Protein AF-A0A194R340-F1 (afdb_monomer_lite)

Radius of gyration: 28.01 Å; chains: 1; bounding box: 71×55×54 Å

Organism: Papilio machaon (NCBI:txid76193)

pLDDT: mean 72.02, std 18.19, range [37.66, 90.88]

Structure (mmCIF, N/CA/C/O backbone):
data_AF-A0A194R340-F1
#
_entry.id   AF-A0A194R340-F1
#
loop_
_atom_site.group_PDB
_atom_site.id
_atom_site.type_symbol
_atom_site.label_atom_id
_atom_site.label_alt_id
_atom_site.label_comp_id
_atom_site.label_asym_id
_atom_site.label_entity_id
_atom_site.label_seq_id
_atom_site.pdbx_PDB_ins_code
_atom_site.Cartn_x
_atom_site.Cartn_y
_atom_site.Cartn_z
_atom_site.occupancy
_atom_site.B_iso_or_equiv
_atom_site.auth_seq_id
_atom_site.auth_comp_id
_atom_site.auth_asym_id
_atom_site.auth_atom_id
_atom_site.pdbx_PDB_model_num
ATOM 1 N N . MET A 1 1 ? -4.105 -13.437 -17.386 1.00 52.50 1 MET A N 1
ATOM 2 C CA . MET A 1 1 ? -2.907 -12.724 -16.881 1.00 52.50 1 MET A CA 1
ATOM 3 C C . MET A 1 1 ? -2.030 -13.758 -16.193 1.00 52.50 1 MET A C 1
ATOM 5 O O . MET A 1 1 ? -2.587 -14.538 -15.439 1.00 52.50 1 MET A O 1
ATOM 9 N N . THR A 1 2 ? -0.732 -13.838 -16.492 1.00 60.56 2 THR A N 1
ATOM 10 C CA . THR A 1 2 ? 0.199 -14.753 -15.801 1.00 60.56 2 THR A CA 1
ATOM 11 C C . THR A 1 2 ? 0.761 -14.090 -14.540 1.00 60.56 2 THR A C 1
ATOM 13 O O . THR A 1 2 ? 0.957 -12.874 -14.523 1.00 60.56 2 THR A O 1
ATOM 16 N N . GLU A 1 3 ? 1.022 -14.884 -13.500 1.00 63.16 3 GLU A N 1
ATOM 17 C CA . GLU A 1 3 ? 1.593 -14.457 -12.208 1.00 63.16 3 GLU A CA 1
ATOM 18 C C . GLU A 1 3 ? 2.922 -13.697 -12.364 1.00 63.16 3 GLU A C 1
ATOM 20 O O . GLU A 1 3 ? 3.209 -12.748 -11.641 1.00 63.16 3 GLU A O 1
ATOM 25 N N . GLU A 1 4 ? 3.680 -14.012 -13.415 1.00 72.06 4 GLU A N 1
ATOM 26 C CA . GLU A 1 4 ? 4.936 -13.350 -13.782 1.00 72.06 4 GLU A CA 1
ATOM 27 C C . GLU A 1 4 ? 4.804 -11.838 -14.042 1.00 72.06 4 GLU A C 1
ATOM 29 O O . GLU A 1 4 ? 5.808 -11.126 -14.100 1.00 72.06 4 GLU A O 1
ATOM 34 N N . LYS A 1 5 ? 3.579 -11.323 -14.206 1.00 77.88 5 LYS A N 1
ATOM 35 C CA . LYS A 1 5 ? 3.293 -9.893 -14.384 1.00 77.88 5 LYS A CA 1
ATOM 36 C C . LYS A 1 5 ? 2.929 -9.173 -13.083 1.00 77.88 5 LYS A C 1
ATOM 38 O O . LYS A 1 5 ? 2.637 -7.983 -13.148 1.00 77.88 5 LYS A O 1
ATOM 43 N N . LEU A 1 6 ? 2.941 -9.838 -11.928 1.00 81.88 6 LEU A N 1
ATOM 44 C CA . LEU A 1 6 ? 2.588 -9.252 -10.629 1.00 81.88 6 LEU A CA 1
ATOM 45 C C . LEU A 1 6 ? 3.801 -9.192 -9.684 1.00 81.88 6 LEU A C 1
ATOM 47 O O . LEU A 1 6 ? 4.716 -10.015 -9.748 1.00 81.88 6 LEU A O 1
ATOM 51 N N . LEU A 1 7 ? 3.854 -8.174 -8.826 1.00 83.69 7 LEU A N 1
ATOM 52 C CA . LEU A 1 7 ? 4.807 -8.063 -7.716 1.00 83.69 7 LEU A CA 1
ATOM 53 C C . LEU A 1 7 ? 4.046 -8.156 -6.405 1.00 83.69 7 LEU A C 1
ATOM 55 O O . LEU A 1 7 ? 3.050 -7.454 -6.246 1.00 83.69 7 LEU A O 1
ATOM 59 N N . HIS A 1 8 ? 4.543 -8.985 -5.489 1.00 84.12 8 HIS A N 1
ATOM 60 C CA . HIS A 1 8 ? 4.057 -9.029 -4.118 1.00 84.12 8 HIS A CA 1
ATOM 61 C C . HIS A 1 8 ? 4.625 -7.849 -3.326 1.00 84.12 8 HIS A C 1
ATOM 63 O O . HIS A 1 8 ? 5.800 -7.486 -3.473 1.00 84.12 8 HIS A O 1
ATOM 69 N N . GLU A 1 9 ? 3.770 -7.243 -2.516 1.00 80.62 9 GLU A N 1
ATOM 70 C CA . GLU A 1 9 ? 4.128 -6.204 -1.562 1.00 80.62 9 GLU A CA 1
ATOM 71 C C . GLU A 1 9 ? 3.605 -6.608 -0.192 1.00 80.62 9 GLU A C 1
ATOM 73 O O . GLU A 1 9 ? 2.459 -7.033 -0.055 1.00 80.62 9 GLU A O 1
ATOM 78 N N . GLU A 1 10 ? 4.471 -6.496 0.806 1.00 84.44 10 GLU A N 1
ATOM 79 C CA . GLU A 1 10 ? 4.152 -6.800 2.192 1.00 84.44 10 GLU A CA 1
ATOM 80 C C . GLU A 1 10 ? 3.913 -5.482 2.918 1.00 84.44 10 GLU A C 1
ATOM 82 O O . GLU A 1 10 ? 4.729 -4.561 2.846 1.00 84.44 10 GLU A O 1
ATOM 87 N N . VAL A 1 11 ? 2.765 -5.386 3.580 1.00 82.75 11 VAL A N 1
ATOM 88 C CA . VAL A 1 11 ? 2.401 -4.249 4.419 1.00 82.75 11 VAL A CA 1
ATOM 89 C C . VAL A 1 11 ? 2.203 -4.775 5.827 1.00 82.75 11 VAL A C 1
ATOM 91 O O . VAL A 1 11 ? 1.298 -5.572 6.081 1.00 82.75 11 VAL A O 1
ATOM 94 N N . HIS A 1 12 ? 3.064 -4.334 6.735 1.00 85.75 12 HIS A N 1
ATOM 95 C CA . HIS A 1 12 ? 2.902 -4.558 8.164 1.00 85.75 12 HIS A CA 1
ATOM 96 C C . HIS A 1 12 ? 2.101 -3.396 8.727 1.00 85.75 12 HIS A C 1
ATOM 98 O O . HIS A 1 12 ? 2.437 -2.242 8.467 1.00 85.75 12 HIS A O 1
ATOM 104 N N . THR A 1 13 ? 1.030 -3.696 9.450 1.00 87.06 13 THR A N 1
ATOM 105 C CA . THR A 1 13 ? 0.256 -2.664 10.126 1.00 87.06 13 THR A CA 1
ATOM 106 C C . THR A 1 13 ? -0.397 -3.205 11.387 1.00 87.06 13 THR A C 1
ATOM 108 O O . THR A 1 13 ? -0.656 -4.404 11.506 1.00 87.06 13 THR A O 1
ATOM 111 N N . ASN A 1 14 ? -0.679 -2.314 12.328 1.00 89.12 14 ASN A N 1
ATOM 112 C CA . ASN A 1 14 ? -1.465 -2.610 13.519 1.00 89.12 14 ASN A CA 1
ATOM 113 C C . ASN A 1 14 ? -2.679 -1.689 13.622 1.00 89.12 14 ASN A C 1
ATOM 115 O O . ASN A 1 14 ? -2.855 -0.722 12.874 1.00 89.12 14 ASN A O 1
ATOM 119 N N . TRP A 1 15 ? -3.555 -2.024 14.563 1.00 89.25 15 TRP A N 1
ATOM 120 C CA . TRP A 1 15 ? -4.767 -1.261 14.822 1.00 89.25 15 TRP A CA 1
ATOM 121 C C . TRP A 1 15 ? -4.466 0.213 15.144 1.00 89.25 15 TRP A C 1
ATOM 123 O O . TRP A 1 15 ? -5.156 1.115 14.670 1.00 89.25 15 TRP A O 1
ATOM 133 N N . GLU A 1 16 ? -3.411 0.474 15.911 1.00 89.44 16 GLU A N 1
ATOM 134 C CA . GLU A 1 16 ? -3.020 1.809 16.357 1.00 89.44 16 GLU A CA 1
ATOM 135 C C . GLU A 1 16 ? -2.552 2.693 15.187 1.00 89.44 16 GLU A C 1
ATOM 137 O O . GLU A 1 16 ? -2.855 3.888 15.130 1.00 89.44 16 GLU A O 1
ATOM 142 N N . GLU A 1 17 ? -1.835 2.121 14.222 1.00 86.06 17 GLU A N 1
ATOM 143 C CA . GLU A 1 17 ? -1.481 2.773 12.961 1.00 86.06 17 GLU A CA 1
ATOM 144 C C . GLU A 1 17 ? -2.700 3.031 12.083 1.00 86.06 17 GLU A C 1
ATOM 146 O O . GLU A 1 17 ? -2.862 4.151 11.597 1.00 86.06 17 GLU A O 1
ATOM 151 N N . ALA A 1 18 ? -3.592 2.050 11.931 1.00 86.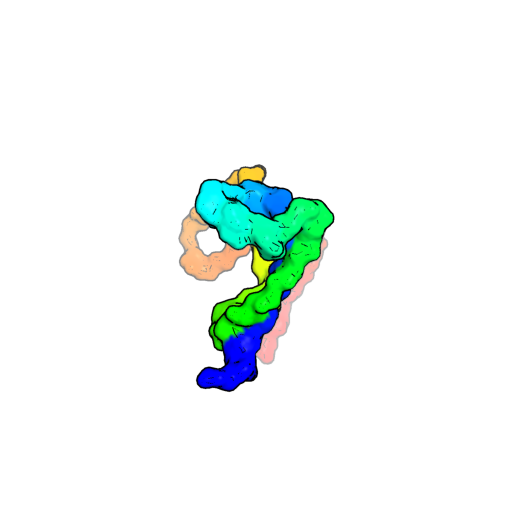62 18 ALA A N 1
ATOM 152 C CA . ALA A 1 18 ? -4.823 2.213 11.164 1.00 86.62 18 ALA A CA 1
ATOM 153 C C . ALA A 1 18 ? -5.675 3.374 11.710 1.00 86.62 18 ALA A C 1
ATOM 155 O O . ALA A 1 18 ? -6.120 4.238 10.950 1.00 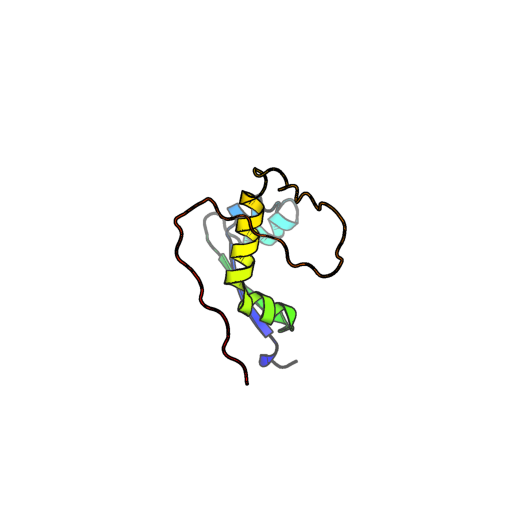86.62 18 ALA A O 1
ATOM 156 N N . GLN A 1 19 ? -5.827 3.468 13.036 1.00 87.12 19 GLN A N 1
ATOM 157 C CA . GLN A 1 19 ? -6.518 4.594 13.674 1.00 87.12 19 GLN A CA 1
ATOM 158 C C . GLN A 1 19 ? -5.840 5.938 13.381 1.00 87.12 19 GLN A C 1
ATOM 160 O O . GLN A 1 19 ? -6.517 6.931 13.116 1.00 87.12 19 GLN A O 1
ATOM 165 N N . ARG A 1 20 ? -4.503 5.977 13.385 1.00 87.00 20 ARG A N 1
ATOM 166 C CA . ARG A 1 20 ? -3.722 7.184 13.073 1.00 87.00 20 ARG A CA 1
ATOM 167 C C . ARG A 1 20 ? -3.869 7.625 11.616 1.00 87.00 20 ARG A C 1
ATOM 169 O O . ARG A 1 20 ? -3.830 8.819 11.344 1.00 87.00 20 ARG A O 1
ATOM 176 N N . LEU A 1 21 ? -4.075 6.676 10.701 1.00 86.50 21 LEU A N 1
ATOM 177 C CA . LEU A 1 21 ? -4.358 6.919 9.282 1.00 86.50 21 LEU A CA 1
ATOM 178 C C . LEU A 1 21 ? -5.805 7.378 9.019 1.00 86.50 21 LEU A C 1
ATOM 180 O O . LEU A 1 21 ? -6.175 7.610 7.870 1.00 86.50 21 LEU A O 1
ATOM 184 N N . GLY A 1 22 ? -6.622 7.541 10.065 1.00 85.31 22 GLY A N 1
ATOM 185 C CA . GLY A 1 22 ? -7.980 8.076 9.964 1.00 85.31 22 GLY A CA 1
ATOM 186 C C . GLY A 1 22 ? -9.073 7.018 9.820 1.00 85.31 22 GLY A C 1
ATOM 187 O O . GLY A 1 22 ? -10.223 7.370 9.542 1.00 85.31 22 GLY A O 1
ATOM 188 N N . VAL A 1 23 ? -8.756 5.735 10.035 1.00 86.69 23 VAL A N 1
ATOM 189 C CA . VAL A 1 23 ? -9.766 4.668 10.082 1.00 86.69 23 VAL A CA 1
ATOM 190 C C . VAL A 1 23 ? -10.772 4.967 11.199 1.00 86.69 23 VAL A C 1
ATOM 192 O O . VAL A 1 23 ? -10.430 5.010 12.381 1.00 86.69 23 VAL A O 1
ATOM 195 N N . SER A 1 24 ? -12.026 5.206 10.812 1.00 87.44 24 SER A N 1
ATOM 196 C CA . SER A 1 24 ? -13.118 5.613 11.702 1.00 87.44 24 SER A CA 1
ATOM 197 C C . SER A 1 24 ? -14.482 5.202 11.131 1.00 87.44 24 SER A C 1
ATOM 199 O O . SER A 1 24 ? -14.585 4.848 9.956 1.00 87.44 24 SER A O 1
ATOM 201 N N . GLY A 1 25 ? -15.526 5.235 11.967 1.00 87.50 25 GLY A N 1
ATOM 202 C CA . GLY A 1 25 ? -16.894 4.879 11.572 1.00 87.50 25 GLY A CA 1
ATOM 203 C C . GLY A 1 25 ? -17.012 3.437 11.075 1.00 87.50 25 GLY A C 1
ATOM 204 O O . GLY A 1 25 ? -16.337 2.549 11.590 1.00 87.50 25 GLY A O 1
ATOM 205 N N . ASP A 1 26 ? -17.823 3.224 10.041 1.00 89.44 26 ASP A N 1
ATOM 206 C CA . ASP A 1 26 ? -18.116 1.891 9.496 1.00 89.44 26 ASP A CA 1
ATOM 207 C C . ASP A 1 26 ? -16.847 1.141 9.044 1.00 89.44 26 ASP A C 1
ATOM 209 O O . ASP A 1 26 ? -16.715 -0.061 9.260 1.00 89.44 26 ASP A O 1
ATOM 213 N N . LEU A 1 27 ? -15.850 1.858 8.509 1.00 86.44 27 LEU A N 1
ATOM 214 C CA . LEU A 1 27 ? -14.570 1.269 8.100 1.00 86.44 27 LEU A CA 1
ATOM 215 C C . LEU A 1 27 ? -13.779 0.706 9.294 1.00 86.44 27 LEU A C 1
ATOM 217 O O . LEU A 1 27 ? -13.077 -0.296 9.166 1.00 86.44 27 LEU A O 1
ATOM 221 N N . ALA A 1 28 ? -13.881 1.338 10.465 1.00 87.19 28 ALA A N 1
ATOM 222 C CA . ALA A 1 28 ? -13.237 0.852 11.682 1.00 87.19 28 ALA A CA 1
ATOM 223 C C . ALA A 1 28 ? -13.879 -0.448 12.178 1.00 87.19 28 ALA A C 1
ATOM 225 O O . ALA A 1 28 ? -13.162 -1.343 12.630 1.00 87.19 28 ALA A O 1
ATOM 226 N N . ASP A 1 29 ? -15.202 -0.564 12.054 1.00 88.44 29 ASP A N 1
ATOM 227 C CA . ASP A 1 29 ? -15.946 -1.767 12.427 1.00 88.44 29 ASP A CA 1
ATOM 228 C C . ASP A 1 29 ? -15.670 -2.926 11.460 1.00 88.44 29 ASP A C 1
ATOM 230 O O . ASP A 1 29 ? -15.509 -4.068 11.897 1.00 88.44 29 ASP A O 1
ATOM 234 N N . GLU A 1 30 ? -15.516 -2.637 10.165 1.00 90.06 30 GLU A N 1
ATOM 235 C CA . GLU A 1 30 ? -15.118 -3.624 9.154 1.00 90.06 30 GLU A CA 1
ATOM 236 C C . GLU A 1 30 ? -13.680 -4.121 9.338 1.00 90.06 30 GLU A C 1
ATOM 238 O O . GLU A 1 30 ? -13.407 -5.304 9.133 1.00 90.06 30 GLU A O 1
ATOM 243 N N . LEU A 1 31 ? -12.753 -3.243 9.738 1.00 87.38 31 LEU A N 1
ATOM 244 C CA . LEU A 1 31 ? -11.338 -3.588 9.916 1.00 87.38 31 LEU A CA 1
ATOM 245 C C . LEU A 1 31 ? -11.030 -4.240 11.269 1.00 87.38 31 LEU A C 1
ATOM 247 O O . LEU A 1 31 ? -10.056 -4.988 11.376 1.00 87.38 31 LEU A O 1
ATOM 251 N N . ARG A 1 32 ? -11.867 -4.010 12.288 1.00 85.50 32 ARG A N 1
ATOM 252 C CA . ARG A 1 32 ? -11.716 -4.542 13.655 1.00 85.50 32 ARG A CA 1
ATOM 253 C C . ARG A 1 32 ? -11.388 -6.046 13.72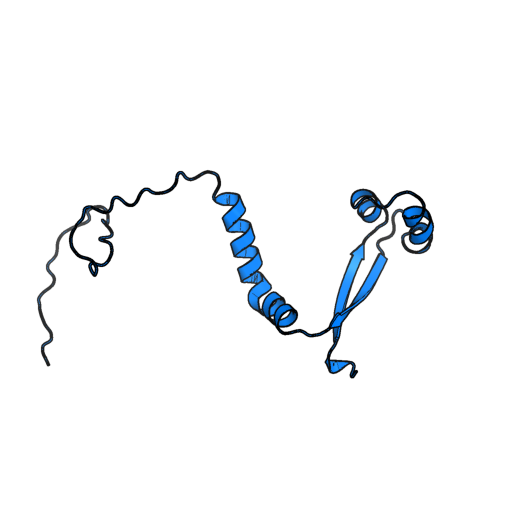4 1.00 85.50 32 ARG A C 1
ATOM 255 O O . ARG A 1 32 ? -10.538 -6.414 14.533 1.00 85.50 32 ARG A O 1
ATOM 262 N N . PRO A 1 33 ? -12.016 -6.936 12.927 1.00 89.88 33 PRO A N 1
ATOM 263 C CA . PRO A 1 33 ? -11.738 -8.372 12.979 1.00 89.88 33 PRO A CA 1
ATOM 264 C C . PRO A 1 33 ? -10.383 -8.752 12.370 1.00 89.88 33 PRO A C 1
ATOM 266 O O . PRO A 1 33 ? -9.826 -9.790 12.721 1.00 89.88 33 PRO A O 1
ATOM 269 N N . PHE A 1 34 ? -9.868 -7.934 11.448 1.00 87.75 34 PHE A N 1
ATOM 270 C CA . PHE A 1 34 ? -8.620 -8.186 10.722 1.00 87.75 34 PHE A CA 1
ATOM 271 C C . PHE A 1 34 ? -7.411 -7.522 11.379 1.00 87.75 34 PHE A C 1
ATOM 273 O O . PHE A 1 34 ? -6.287 -7.949 11.137 1.00 87.75 34 PHE A O 1
ATOM 280 N N . LEU A 1 35 ? -7.643 -6.506 12.212 1.00 87.69 35 LEU A N 1
ATOM 281 C CA . LEU A 1 35 ? -6.629 -5.752 12.945 1.00 87.69 35 LEU A CA 1
ATOM 282 C C . LEU A 1 35 ? -6.944 -5.778 14.449 1.00 87.69 35 LEU A C 1
ATOM 284 O O . LEU A 1 35 ? -7.477 -4.803 14.987 1.00 87.69 35 LEU A O 1
ATOM 288 N N . PRO A 1 36 ? -6.658 -6.892 15.147 1.00 85.56 36 PRO A N 1
ATOM 289 C CA . PRO A 1 36 ? -6.840 -6.957 16.588 1.00 85.56 36 PRO A CA 1
ATOM 290 C C . PRO A 1 36 ? -5.938 -5.923 17.287 1.00 85.56 36 PRO A C 1
ATOM 292 O O . PRO A 1 36 ? -4.764 -5.810 16.927 1.00 85.56 36 PRO A O 1
ATOM 295 N N . PRO A 1 37 ? -6.432 -5.197 18.307 1.00 85.19 37 PRO A N 1
ATOM 296 C CA . PRO A 1 37 ? -5.605 -4.264 19.070 1.00 85.19 37 PRO A CA 1
ATOM 297 C C . PRO A 1 37 ? -4.379 -4.944 19.692 1.00 85.19 37 PRO A C 1
ATOM 299 O O . PRO A 1 37 ? -4.498 -6.038 20.252 1.00 85.19 37 PRO A O 1
ATOM 302 N N . GLY A 1 38 ? -3.218 -4.286 19.624 1.00 84.50 38 GLY A N 1
ATOM 303 C CA . GLY A 1 38 ? -1.958 -4.808 20.164 1.00 84.50 38 GLY A CA 1
ATOM 304 C C . GLY A 1 38 ? -1.333 -5.975 19.388 1.00 84.50 38 GLY A C 1
ATOM 305 O O . GLY A 1 38 ? -0.423 -6.620 19.910 1.00 84.50 38 GLY A O 1
ATOM 306 N N . VAL A 1 39 ? -1.811 -6.268 18.174 1.00 87.56 39 VAL A N 1
ATOM 307 C CA . VAL A 1 39 ? -1.244 -7.291 17.285 1.00 87.56 39 VAL A CA 1
ATOM 308 C C . VAL A 1 39 ? -0.782 -6.641 15.987 1.00 87.56 39 VAL A C 1
ATOM 310 O O . VAL A 1 39 ? -1.552 -5.947 15.325 1.00 87.56 39 VAL A O 1
ATOM 313 N N . ASP A 1 40 ? 0.458 -6.927 15.594 1.00 88.19 40 ASP A N 1
ATOM 314 C CA . ASP A 1 40 ? 0.950 -6.590 14.262 1.00 88.19 40 ASP A CA 1
ATOM 315 C C . ASP A 1 40 ? 0.448 -7.627 13.254 1.00 88.19 40 ASP A C 1
ATOM 317 O O . ASP A 1 40 ? 0.658 -8.836 13.404 1.00 88.19 40 ASP A O 1
ATOM 321 N N . VAL A 1 41 ? -0.220 -7.150 12.207 1.00 88.88 41 VAL A N 1
ATOM 322 C CA . VAL A 1 41 ? -0.785 -7.976 11.142 1.00 88.88 41 VAL A CA 1
ATOM 323 C C . VAL A 1 41 ? -0.062 -7.666 9.839 1.00 88.88 41 VAL A C 1
ATOM 325 O O . VAL A 1 41 ? 0.219 -6.516 9.510 1.00 88.88 41 VAL A O 1
ATOM 328 N N . THR A 1 42 ? 0.263 -8.712 9.081 1.00 86.69 42 THR A N 1
ATOM 329 C CA . THR A 1 42 ? 0.930 -8.576 7.781 1.00 86.69 42 THR A CA 1
ATOM 330 C C . THR A 1 42 ? -0.045 -8.902 6.661 1.00 86.69 42 THR A C 1
ATOM 332 O O . THR A 1 42 ? -0.578 -10.010 6.602 1.00 86.69 42 THR A O 1
ATOM 335 N N . PHE A 1 43 ? -0.246 -7.951 5.752 1.00 85.00 43 PHE A N 1
ATOM 336 C CA . PHE A 1 43 ? -1.038 -8.126 4.539 1.00 85.00 43 PHE A CA 1
ATOM 337 C C . PHE A 1 43 ? -0.107 -8.260 3.339 1.00 85.00 43 PHE A C 1
ATOM 339 O O . PHE A 1 43 ? 0.796 -7.446 3.150 1.00 85.00 43 PHE A O 1
ATOM 346 N N . ILE A 1 44 ? -0.347 -9.276 2.510 1.00 85.12 44 ILE A N 1
ATOM 347 C CA . ILE A 1 44 ? 0.400 -9.493 1.269 1.00 85.12 44 ILE A CA 1
ATOM 348 C C . ILE A 1 44 ? -0.493 -9.077 0.103 1.00 85.12 44 ILE A C 1
ATOM 350 O O . ILE A 1 44 ? -1.439 -9.777 -0.261 1.00 85.12 44 ILE A O 1
ATOM 354 N N . GLY A 1 45 ? -0.204 -7.910 -0.464 1.00 83.69 45 GLY A N 1
ATOM 355 C CA . GLY A 1 45 ? -0.845 -7.406 -1.670 1.00 83.69 45 GLY A CA 1
ATOM 356 C C . GLY A 1 45 ? -0.092 -7.837 -2.924 1.00 83.69 45 GLY A C 1
ATOM 357 O O . GLY A 1 45 ? 1.077 -8.222 -2.877 1.00 83.69 45 GLY A O 1
ATOM 358 N N . SER A 1 46 ? -0.748 -7.736 -4.078 1.00 86.94 46 SER A N 1
ATOM 359 C CA . SER A 1 46 ? -0.065 -7.831 -5.367 1.00 86.94 46 SER A CA 1
ATOM 360 C C . SER A 1 46 ? -0.411 -6.633 -6.240 1.00 86.94 46 SER A C 1
ATOM 362 O O . SER A 1 46 ? -1.551 -6.169 -6.259 1.00 86.94 46 SER A O 1
ATOM 364 N N . ARG A 1 47 ? 0.579 -6.122 -6.974 1.00 84.81 47 ARG A N 1
ATOM 365 C CA . ARG A 1 47 ? 0.394 -5.036 -7.945 1.00 84.81 47 ARG A CA 1
ATOM 366 C C . ARG A 1 47 ? 0.952 -5.416 -9.316 1.00 84.81 47 ARG A C 1
ATOM 368 O O . ARG A 1 47 ? 1.927 -6.169 -9.392 1.00 84.81 47 ARG A O 1
ATOM 375 N N . PRO A 1 48 ? 0.403 -4.872 -10.413 1.00 89.00 48 PRO A N 1
ATOM 376 C CA . PRO A 1 48 ? 0.962 -5.070 -11.744 1.00 89.00 48 PRO A CA 1
ATOM 377 C C . PRO A 1 48 ? 2.408 -4.574 -11.873 1.00 89.00 48 PRO A C 1
ATOM 379 O O . PRO A 1 48 ? 2.758 -3.488 -11.412 1.00 89.00 48 PRO A O 1
ATOM 382 N N . ARG A 1 49 ? 3.238 -5.345 -12.581 1.00 88.94 49 ARG A N 1
ATOM 383 C CA . ARG A 1 49 ? 4.566 -4.940 -13.061 1.00 88.94 49 ARG A CA 1
ATOM 384 C C . ARG A 1 49 ? 4.399 -3.956 -14.210 1.00 88.94 49 ARG A C 1
ATOM 386 O O . ARG A 1 49 ? 4.270 -4.356 -15.366 1.00 88.94 49 ARG A O 1
ATOM 393 N N . THR A 1 50 ? 4.398 -2.668 -13.894 1.00 88.81 50 THR A N 1
ATOM 394 C CA . THR A 1 50 ? 4.498 -1.592 -14.889 1.00 88.81 50 THR A CA 1
ATOM 395 C C . THR A 1 50 ? 5.925 -1.047 -14.939 1.00 88.81 50 THR A C 1
ATOM 397 O O . THR A 1 50 ? 6.713 -1.248 -14.012 1.00 88.81 50 THR A O 1
ATOM 400 N N . LYS A 1 51 ? 6.268 -0.344 -16.027 1.00 88.81 51 LYS A N 1
ATOM 401 C CA . LYS A 1 51 ? 7.577 0.311 -16.186 1.00 88.81 51 LYS A CA 1
ATOM 402 C C . LYS A 1 51 ? 7.902 1.214 -14.991 1.00 88.81 51 LYS A C 1
ATOM 404 O O . LYS A 1 51 ? 9.010 1.154 -14.475 1.00 88.81 51 LYS A O 1
ATOM 409 N N . GLU A 1 52 ? 6.919 1.980 -14.528 1.00 87.38 52 GLU A N 1
ATOM 410 C CA . GLU A 1 52 ? 7.041 2.870 -13.373 1.00 87.38 52 GLU A CA 1
ATOM 411 C C . GLU A 1 52 ? 7.384 2.109 -12.084 1.00 87.38 52 GLU A C 1
ATOM 413 O O . GLU A 1 52 ? 8.284 2.514 -11.352 1.00 87.38 52 GLU A O 1
ATOM 418 N N . VAL A 1 53 ? 6.725 0.969 -11.825 1.00 86.38 53 VAL A N 1
ATOM 419 C CA . VAL A 1 53 ? 7.001 0.146 -10.631 1.00 86.38 53 VAL A CA 1
ATOM 420 C C . VAL A 1 53 ? 8.452 -0.326 -10.612 1.00 86.38 53 VAL A C 1
ATOM 422 O O . VAL A 1 53 ? 9.128 -0.248 -9.586 1.00 86.38 53 VAL A O 1
ATOM 425 N N . LEU A 1 54 ? 8.927 -0.813 -11.759 1.00 84.69 54 LEU A N 1
ATOM 426 C CA . LEU A 1 54 ? 10.289 -1.314 -11.902 1.00 84.69 54 LEU A CA 1
ATOM 427 C C . LEU A 1 54 ? 11.309 -0.183 -11.757 1.00 84.69 54 LEU A C 1
ATOM 429 O O . LEU A 1 54 ? 12.293 -0.345 -11.042 1.00 84.69 54 LEU A O 1
ATOM 433 N N . GLN A 1 55 ? 11.046 0.970 -12.377 1.00 88.94 55 GLN A N 1
ATOM 434 C CA . GLN A 1 55 ? 11.904 2.148 -12.264 1.00 88.94 55 GLN A CA 1
ATOM 435 C C . GLN A 1 55 ? 12.002 2.639 -10.819 1.00 88.94 55 GLN A C 1
ATOM 437 O O . GLN A 1 55 ? 13.109 2.845 -10.332 1.00 88.94 55 GLN A O 1
ATOM 442 N N . ARG A 1 56 ? 10.878 2.756 -10.100 1.00 86.12 56 ARG A N 1
ATOM 443 C CA . ARG A 1 56 ? 10.880 3.210 -8.701 1.00 86.12 56 ARG A CA 1
ATOM 444 C C . ARG A 1 56 ? 11.686 2.283 -7.787 1.00 86.12 56 ARG A C 1
ATOM 446 O O . ARG A 1 56 ? 12.367 2.782 -6.903 1.00 86.12 56 ARG A O 1
ATOM 453 N N . ARG A 1 57 ? 11.651 0.960 -7.998 1.00 85.00 57 ARG A N 1
ATOM 454 C CA . ARG A 1 57 ? 12.505 0.028 -7.235 1.00 85.00 57 ARG A CA 1
ATOM 455 C C . ARG A 1 57 ? 13.976 0.121 -7.635 1.00 85.00 57 ARG A C 1
ATOM 457 O O . ARG A 1 57 ? 14.836 0.093 -6.764 1.00 85.00 57 ARG A O 1
ATOM 464 N N . MET A 1 58 ? 14.265 0.247 -8.930 1.00 90.25 58 MET A N 1
ATOM 465 C CA . MET A 1 58 ? 15.638 0.363 -9.431 1.00 90.25 58 MET A CA 1
ATOM 466 C C . MET A 1 58 ? 16.342 1.619 -8.901 1.00 90.25 58 MET A C 1
ATOM 468 O O . MET A 1 58 ? 17.515 1.552 -8.557 1.00 90.25 58 MET A O 1
ATOM 472 N N . TYR A 1 59 ? 15.609 2.729 -8.789 1.00 90.88 59 TYR A N 1
ATOM 473 C CA . TYR A 1 59 ? 16.111 4.019 -8.306 1.00 90.88 59 TYR A CA 1
ATOM 474 C C . TYR A 1 59 ? 15.696 4.335 -6.864 1.00 90.88 59 TYR A C 1
ATOM 476 O O . TYR A 1 59 ? 15.712 5.494 -6.468 1.00 90.88 59 TYR A O 1
ATOM 484 N N . GLN A 1 60 ? 15.289 3.345 -6.061 1.00 89.81 60 GLN A N 1
ATOM 485 C CA . GLN A 1 60 ? 14.730 3.605 -4.728 1.00 89.81 60 GLN A CA 1
ATOM 486 C C . GLN A 1 60 ? 15.684 4.421 -3.844 1.00 89.81 60 GLN A C 1
ATOM 488 O O . GLN A 1 60 ? 15.246 5.369 -3.201 1.00 89.81 60 GLN A O 1
ATOM 493 N N . ALA A 1 61 ? 16.974 4.074 -3.832 1.00 89.38 61 ALA A N 1
ATOM 494 C CA . ALA A 1 61 ? 17.977 4.781 -3.036 1.00 89.38 61 ALA A CA 1
ATOM 495 C C . ALA A 1 61 ? 18.165 6.236 -3.497 1.00 89.38 61 ALA A C 1
ATOM 497 O O . ALA A 1 61 ? 18.173 7.141 -2.667 1.00 89.38 61 ALA A O 1
ATOM 498 N N . ASP A 1 62 ? 18.250 6.460 -4.810 1.00 89.19 62 ASP A N 1
ATOM 499 C CA . ASP A 1 62 ? 18.417 7.798 -5.385 1.00 89.19 62 ASP A CA 1
ATOM 500 C C . ASP A 1 62 ? 17.180 8.671 -5.139 1.00 89.19 62 ASP A C 1
ATOM 502 O O . ASP A 1 62 ? 17.309 9.824 -4.749 1.00 89.19 62 ASP A O 1
ATOM 506 N N . ILE A 1 63 ? 15.976 8.102 -5.275 1.00 83.62 63 ILE A N 1
ATOM 507 C CA . ILE A 1 63 ? 14.713 8.794 -4.984 1.00 83.62 63 ILE A CA 1
ATOM 508 C C . ILE A 1 63 ? 14.654 9.221 -3.513 1.00 83.62 63 ILE A C 1
ATOM 510 O O . ILE A 1 63 ? 14.267 10.348 -3.227 1.00 83.62 63 ILE A O 1
ATOM 514 N N . GLN A 1 64 ? 15.022 8.341 -2.575 1.00 87.06 64 GLN A N 1
ATOM 515 C CA . GLN A 1 64 ? 15.036 8.680 -1.145 1.00 87.06 64 GLN A CA 1
ATOM 516 C C . GLN A 1 64 ? 16.055 9.775 -0.831 1.00 87.06 64 GLN A C 1
ATOM 518 O O . GLN A 1 64 ? 15.766 10.674 -0.045 1.00 87.06 64 GLN A O 1
ATOM 523 N N . LYS A 1 65 ? 17.227 9.714 -1.470 1.00 89.31 65 LYS A N 1
ATOM 524 C CA . LYS A 1 65 ? 18.251 10.748 -1.363 1.00 89.31 65 LYS A CA 1
ATOM 525 C C . LYS A 1 65 ? 17.723 12.101 -1.849 1.00 89.31 65 LYS A C 1
ATOM 527 O O . LYS A 1 65 ? 17.805 13.057 -1.092 1.00 89.31 65 LYS A O 1
ATOM 532 N N . TRP A 1 66 ? 17.124 12.167 -3.040 1.00 88.62 66 TRP A N 1
ATOM 533 C CA . TRP A 1 66 ? 16.570 13.415 -3.579 1.00 88.62 66 TRP A CA 1
ATOM 534 C C . TRP A 1 66 ? 15.469 14.004 -2.693 1.00 88.62 66 TRP A C 1
ATOM 536 O O . TRP A 1 66 ? 15.514 15.190 -2.398 1.00 88.62 66 TRP A O 1
ATOM 546 N N . LEU A 1 67 ? 14.551 13.171 -2.189 1.00 81.75 67 LEU A N 1
ATOM 547 C CA . LEU A 1 67 ? 13.489 13.629 -1.283 1.00 81.75 67 LEU A CA 1
ATOM 548 C C . LEU A 1 67 ? 14.037 14.195 0.035 1.00 81.75 67 LEU A C 1
ATOM 550 O O . LEU A 1 67 ? 13.453 15.114 0.591 1.00 81.75 67 LEU A O 1
ATOM 554 N N . SER A 1 68 ? 15.150 13.649 0.530 1.00 85.12 68 SER A N 1
ATOM 555 C CA . SER A 1 68 ? 15.787 14.118 1.768 1.00 85.12 68 SER A CA 1
ATOM 556 C C . SER A 1 68 ? 16.589 15.410 1.549 1.00 85.12 68 SER A C 1
ATOM 558 O O . SER A 1 68 ? 16.670 16.241 2.442 1.00 85.12 68 SER A O 1
ATOM 560 N N . GLU A 1 69 ? 17.177 15.593 0.361 1.00 77.69 69 GLU A N 1
ATOM 561 C CA . GLU A 1 69 ? 17.912 16.810 -0.022 1.00 77.69 69 GLU A CA 1
ATOM 562 C C . GLU A 1 69 ? 16.978 18.021 -0.219 1.00 77.69 69 GLU A C 1
ATOM 564 O O . GLU A 1 69 ? 17.392 19.156 0.022 1.00 77.69 69 GLU A O 1
ATOM 569 N N . GLU A 1 70 ? 15.726 17.799 -0.634 1.00 60.62 70 GLU A N 1
ATOM 570 C CA . GLU A 1 70 ? 14.715 18.857 -0.783 1.00 60.62 70 GLU A CA 1
ATOM 571 C C . GLU A 1 70 ? 14.252 19.432 0.572 1.00 60.62 70 GLU A C 1
ATOM 573 O O . GLU A 1 70 ? 14.068 20.644 0.664 1.00 60.62 70 GLU A O 1
ATOM 578 N N . ASP A 1 71 ? 14.145 18.609 1.626 1.00 57.97 71 ASP A N 1
ATOM 579 C CA . ASP A 1 71 ? 13.800 19.044 2.997 1.00 57.97 71 ASP A CA 1
ATOM 580 C C . ASP A 1 71 ? 14.910 19.912 3.642 1.00 57.97 71 ASP A C 1
ATOM 582 O O . ASP A 1 71 ? 14.626 20.861 4.368 1.00 57.97 71 ASP A O 1
ATOM 586 N N . ASP A 1 72 ? 16.189 19.645 3.344 1.00 56.41 72 ASP A N 1
ATOM 587 C CA . ASP A 1 72 ? 17.341 20.421 3.852 1.00 56.41 72 ASP A CA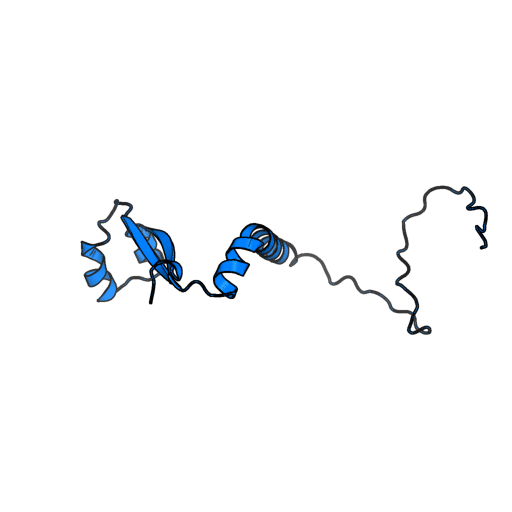 1
ATOM 588 C C . ASP A 1 72 ? 17.598 21.734 3.072 1.00 56.41 72 ASP A C 1
ATOM 590 O O . ASP A 1 72 ? 18.410 22.570 3.478 1.00 56.41 72 ASP A O 1
ATOM 594 N N . SER A 1 73 ? 16.927 21.937 1.933 1.00 56.12 73 SER A N 1
ATOM 595 C CA . SER A 1 73 ? 17.194 23.056 1.016 1.00 56.12 73 SER A CA 1
ATOM 596 C C . SER A 1 73 ? 16.345 24.313 1.269 1.00 56.12 73 SER A C 1
ATOM 598 O O . SER A 1 73 ? 16.504 25.297 0.544 1.00 56.12 73 SER A O 1
ATOM 600 N N . GLU A 1 74 ? 15.472 24.334 2.284 1.00 55.44 74 GLU A N 1
ATOM 601 C CA . GLU A 1 74 ? 14.633 25.508 2.606 1.00 55.44 74 GLU A CA 1
ATOM 602 C C . GLU A 1 74 ? 15.373 26.639 3.362 1.00 5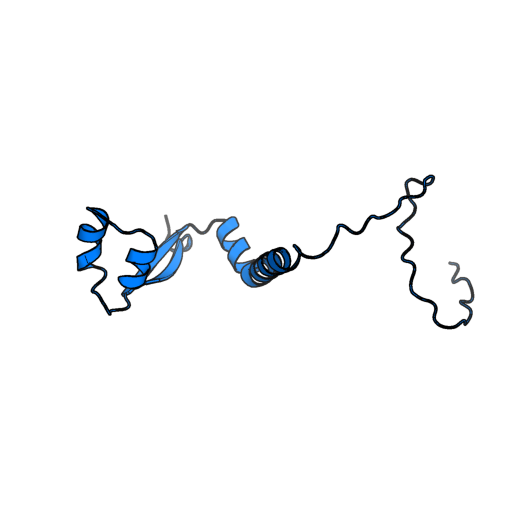5.44 74 GLU A C 1
ATOM 604 O O . GLU A 1 74 ? 14.817 27.725 3.524 1.00 55.44 74 GLU A O 1
ATOM 609 N N . ASP A 1 75 ? 16.637 26.447 3.772 1.00 54.69 75 ASP A N 1
ATOM 610 C CA . ASP A 1 75 ? 17.419 27.431 4.556 1.00 54.69 75 ASP A CA 1
ATOM 611 C C . ASP A 1 75 ? 18.514 28.180 3.759 1.00 54.69 75 ASP A C 1
ATOM 613 O O . ASP A 1 75 ? 19.271 28.985 4.312 1.00 54.69 75 ASP A O 1
ATOM 617 N N . LEU A 1 76 ? 18.628 27.957 2.444 1.00 53.03 76 LEU A N 1
ATOM 618 C CA . LEU A 1 76 ? 19.650 28.606 1.613 1.00 53.03 76 LEU A CA 1
ATOM 619 C C . LEU A 1 76 ? 19.016 29.634 0.663 1.00 53.03 76 LEU A C 1
ATOM 621 O O . LEU A 1 76 ? 18.197 29.264 -0.183 1.00 53.03 76 LEU A O 1
ATOM 625 N N . PRO A 1 77 ? 19.386 30.932 0.740 1.00 53.62 77 PRO A N 1
ATOM 626 C CA . PRO A 1 77 ? 18.866 31.917 -0.197 1.00 53.62 77 PRO A CA 1
ATOM 627 C C . PRO A 1 77 ? 19.306 31.559 -1.625 1.00 53.62 77 PRO A C 1
ATOM 629 O O . PRO A 1 77 ? 20.428 31.076 -1.816 1.00 53.62 77 PRO A O 1
ATOM 632 N N . PRO A 1 78 ? 18.464 31.816 -2.645 1.00 55.41 78 PRO A N 1
ATOM 633 C CA . PRO A 1 78 ? 18.791 31.487 -4.024 1.00 55.41 78 PRO A CA 1
ATOM 634 C C . PRO A 1 78 ? 20.096 32.183 -4.414 1.00 55.41 78 PRO A C 1
ATOM 636 O O . PRO A 1 78 ? 20.184 33.412 -4.404 1.00 55.41 78 PRO A O 1
ATOM 639 N N . SER A 1 79 ? 21.114 31.386 -4.744 1.00 53.66 79 SER A N 1
ATOM 640 C CA . SER A 1 79 ? 22.404 31.879 -5.216 1.00 53.66 79 SER A CA 1
ATOM 641 C C . SER A 1 79 ? 22.186 32.646 -6.520 1.00 53.66 79 SER A C 1
ATOM 643 O O . SER A 1 79 ? 21.997 32.063 -7.587 1.00 53.66 79 SER A O 1
ATOM 645 N N . THR A 1 80 ? 22.174 33.973 -6.435 1.00 50.38 80 THR A N 1
ATOM 646 C CA . THR A 1 80 ? 22.025 34.875 -7.574 1.00 50.38 80 THR A CA 1
ATOM 647 C C . THR A 1 80 ? 23.280 34.814 -8.440 1.00 50.38 80 THR A C 1
ATOM 649 O O . THR A 1 80 ? 24.280 35.480 -8.184 1.00 50.38 80 THR A O 1
ATOM 652 N N . THR A 1 81 ? 23.238 34.012 -9.505 1.00 50.50 81 THR A N 1
ATOM 653 C CA . THR A 1 81 ? 24.213 34.100 -10.597 1.00 50.50 81 THR A CA 1
ATOM 654 C C . THR A 1 81 ? 24.024 35.439 -11.307 1.00 50.50 81 THR A C 1
ATOM 656 O O . THR A 1 81 ? 23.056 35.645 -12.037 1.00 50.50 81 THR A O 1
ATOM 659 N N . VAL A 1 82 ? 24.946 36.373 -11.076 1.00 54.19 82 VAL A N 1
ATOM 660 C CA . VAL A 1 82 ? 25.004 37.645 -11.801 1.00 54.19 82 VAL A CA 1
ATOM 661 C C . VAL A 1 82 ? 25.544 37.357 -13.203 1.00 54.19 82 VAL A C 1
ATOM 663 O O . VAL A 1 82 ? 26.734 37.104 -13.377 1.00 54.19 82 VAL A O 1
ATOM 666 N N . THR A 1 83 ? 24.674 37.357 -14.211 1.00 47.72 83 THR A N 1
ATOM 667 C CA . THR A 1 83 ? 25.081 37.246 -15.616 1.00 47.72 83 THR A CA 1
ATOM 668 C C . THR A 1 83 ? 25.433 38.645 -16.124 1.00 47.72 83 THR A C 1
ATOM 670 O O . THR A 1 83 ? 24.556 39.385 -16.569 1.00 47.72 83 THR A O 1
ATOM 673 N N . SER A 1 84 ? 26.699 39.052 -16.022 1.00 47.38 84 SER A N 1
ATOM 674 C CA . SER A 1 84 ? 27.153 40.238 -16.757 1.00 47.38 84 SER A CA 1
ATOM 675 C C . SER A 1 84 ? 27.300 39.874 -18.231 1.00 47.38 84 SER A C 1
ATOM 677 O O . SER A 1 84 ? 27.991 38.924 -18.589 1.00 47.38 84 SER A O 1
ATOM 679 N N . SER A 1 85 ? 26.551 40.610 -19.041 1.00 53.00 85 SER A N 1
ATOM 680 C CA . SER A 1 85 ? 26.208 40.368 -20.435 1.00 53.00 85 SER A CA 1
ATOM 681 C C . SER A 1 85 ? 27.383 40.306 -21.419 1.00 53.00 85 SER A C 1
ATOM 683 O O . SER A 1 85 ? 28.365 41.025 -21.263 1.00 53.00 85 SER A O 1
ATOM 685 N N . GLU A 1 86 ? 27.131 39.548 -22.498 1.00 52.50 86 GLU A N 1
ATOM 686 C CA . GLU A 1 86 ? 27.701 39.644 -23.859 1.00 52.50 86 GLU A CA 1
ATOM 687 C C . GLU A 1 86 ? 28.676 38.535 -24.312 1.00 52.50 86 GLU A C 1
ATOM 689 O O . GLU A 1 86 ? 29.750 38.813 -24.822 1.00 52.50 86 GLU A O 1
ATOM 694 N N . ASP A 1 87 ? 28.270 37.264 -24.191 1.00 54.97 87 ASP A N 1
ATOM 695 C CA . ASP A 1 87 ? 28.597 36.195 -25.159 1.00 54.97 87 ASP A CA 1
ATOM 696 C C . ASP A 1 87 ? 27.666 34.979 -24.925 1.00 54.97 87 ASP A C 1
ATOM 698 O O . ASP A 1 87 ? 27.666 34.422 -23.826 1.00 54.97 87 ASP A O 1
ATOM 702 N N . PRO A 1 88 ? 26.826 34.552 -25.891 1.00 56.03 88 PRO A N 1
ATOM 703 C CA . PRO A 1 88 ? 25.796 33.531 -25.656 1.00 56.03 88 PRO A CA 1
ATOM 704 C C . PRO A 1 88 ? 26.327 32.089 -25.550 1.00 56.03 88 PRO A C 1
ATOM 706 O O . PRO A 1 88 ? 25.522 31.167 -25.420 1.00 56.03 88 PRO A O 1
ATOM 709 N N . LEU A 1 89 ? 27.645 31.867 -25.626 1.00 57.56 89 LEU A N 1
ATOM 710 C CA . LEU A 1 89 ? 28.257 30.532 -25.577 1.00 57.56 89 LEU A CA 1
ATOM 711 C C . LEU A 1 89 ? 29.382 30.402 -24.538 1.00 57.56 89 LEU A C 1
ATOM 713 O O . LEU A 1 89 ? 30.005 29.341 -24.451 1.00 57.56 89 LEU A O 1
ATOM 717 N N . ALA A 1 90 ? 29.633 31.428 -23.725 1.00 54.91 90 ALA A N 1
ATOM 718 C CA . ALA A 1 90 ? 30.655 31.354 -22.694 1.00 54.91 90 ALA A CA 1
ATOM 719 C C . ALA A 1 90 ? 30.219 30.421 -21.540 1.00 54.91 90 ALA A C 1
ATOM 721 O O . ALA A 1 90 ? 29.135 30.599 -20.974 1.00 54.91 90 ALA A O 1
ATOM 722 N N . PRO A 1 91 ? 31.043 29.427 -21.154 1.00 54.38 91 PRO A N 1
ATOM 723 C CA . PRO A 1 91 ? 30.791 28.627 -19.962 1.00 54.38 91 PRO A CA 1
ATOM 724 C C . PRO A 1 91 ? 30.911 29.494 -18.694 1.00 54.38 91 PRO A C 1
ATOM 726 O O . PRO A 1 91 ? 31.684 30.457 -18.679 1.00 54.38 91 PRO A O 1
ATOM 729 N N . PRO A 1 92 ? 30.178 29.165 -17.614 1.00 52.47 92 PRO A N 1
ATOM 730 C CA . PRO A 1 92 ? 30.211 29.941 -16.380 1.00 52.47 92 PRO A CA 1
ATOM 731 C C . PRO A 1 92 ? 31.629 29.966 -15.799 1.00 52.47 92 PRO A C 1
ATOM 733 O O . PRO A 1 92 ? 32.247 28.919 -15.591 1.00 52.47 92 PRO A O 1
ATOM 736 N N . LEU A 1 93 ? 32.145 31.166 -15.522 1.00 54.19 93 LEU A N 1
ATOM 737 C CA . LEU A 1 93 ? 33.432 31.319 -14.855 1.00 54.19 93 LEU A CA 1
ATOM 738 C C . LEU A 1 93 ? 33.252 30.997 -13.367 1.00 54.19 93 LEU A C 1
ATOM 740 O O . LEU A 1 93 ? 32.734 31.803 -12.594 1.00 54.19 93 LEU A O 1
ATOM 744 N N . ILE A 1 94 ? 33.667 29.800 -12.965 1.00 57.66 94 ILE A N 1
ATOM 745 C CA . ILE A 1 94 ? 33.760 29.419 -11.556 1.00 57.66 94 ILE A CA 1
ATOM 746 C C . ILE A 1 94 ? 34.967 30.154 -10.974 1.00 57.66 94 ILE A C 1
ATOM 748 O O . ILE A 1 94 ? 36.113 29.833 -11.283 1.00 57.66 94 ILE A O 1
ATOM 752 N N . GLN A 1 95 ? 34.714 31.176 -10.160 1.00 50.91 95 GLN A N 1
ATOM 753 C CA . GLN A 1 95 ? 35.764 31.894 -9.446 1.00 50.91 95 GLN A CA 1
ATOM 754 C C . GLN A 1 95 ? 36.167 31.047 -8.229 1.00 50.91 95 GLN A C 1
ATOM 756 O O . GLN A 1 95 ? 35.443 30.990 -7.237 1.00 50.91 95 GLN A O 1
ATOM 761 N N . GLN A 1 96 ? 37.278 30.312 -8.339 1.00 46.75 96 GLN A N 1
ATOM 762 C CA . GLN A 1 96 ? 37.870 29.604 -7.200 1.00 46.75 96 GLN A CA 1
ATOM 763 C C . GLN A 1 96 ? 38.682 30.588 -6.339 1.00 46.75 96 GLN A C 1
ATOM 765 O O . GLN A 1 96 ? 39.329 31.472 -6.902 1.00 46.75 96 GLN A O 1
ATOM 770 N N . PRO A 1 97 ? 38.662 30.453 -4.999 1.00 40.03 97 PRO A N 1
ATOM 771 C CA . PRO A 1 97 ? 39.434 31.313 -4.108 1.00 40.03 97 PRO A CA 1
ATOM 772 C C . PRO A 1 97 ? 40.941 31.092 -4.302 1.00 40.03 97 PRO A C 1
ATOM 774 O O . PRO A 1 97 ? 41.395 29.957 -4.454 1.00 40.03 97 PRO A O 1
ATOM 777 N N . ASP A 1 98 ? 41.682 32.200 -4.309 1.00 49.81 98 ASP A N 1
ATOM 778 C CA . ASP A 1 98 ? 43.104 32.317 -4.630 1.00 49.81 98 ASP A CA 1
ATOM 779 C C . ASP A 1 98 ? 44.009 31.285 -3.934 1.00 49.81 98 ASP A C 1
ATOM 781 O O . ASP A 1 98 ? 44.048 31.178 -2.707 1.00 49.81 98 ASP A O 1
ATOM 785 N N . GLY A 1 99 ? 44.805 30.574 -4.737 1.00 43.62 99 GLY A N 1
AT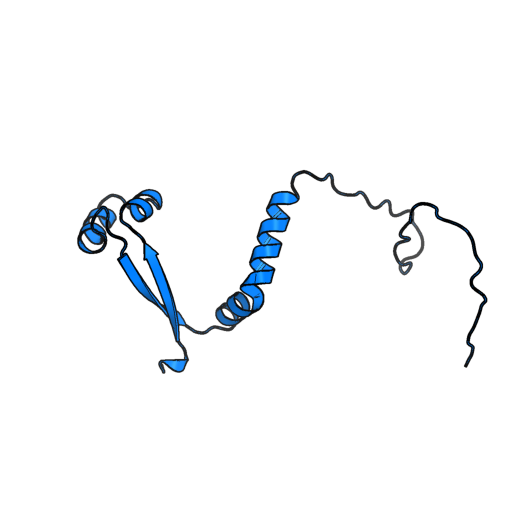OM 786 C CA . GLY A 1 99 ? 45.830 29.646 -4.270 1.00 43.62 99 GLY A CA 1
ATOM 787 C C . GLY A 1 99 ? 46.918 29.418 -5.320 1.00 43.62 99 GLY A C 1
ATOM 788 O O . GLY A 1 99 ? 46.746 28.610 -6.222 1.00 43.62 99 GLY A O 1
ATOM 789 N N . ASP A 1 100 ? 48.009 30.166 -5.166 1.00 37.66 100 ASP A N 1
ATOM 790 C CA . ASP A 1 100 ? 49.385 29.968 -5.645 1.00 37.66 100 ASP A CA 1
ATOM 791 C C . ASP A 1 100 ? 49.673 29.550 -7.112 1.00 37.66 100 ASP A C 1
ATOM 793 O O . ASP A 1 100 ? 49.437 28.445 -7.594 1.00 37.66 100 ASP A O 1
ATOM 797 N N . ASN A 1 101 ? 50.304 30.507 -7.789 1.00 46.31 101 ASN A N 1
ATOM 798 C CA . ASN A 1 101 ? 50.988 30.507 -9.077 1.00 46.31 101 ASN A CA 1
ATOM 799 C C . ASN A 1 101 ? 51.836 29.248 -9.364 1.00 46.31 101 ASN A C 1
ATOM 801 O O . ASN A 1 101 ? 52.705 28.949 -8.568 1.00 46.31 101 ASN A O 1
ATOM 805 N N . HIS A 1 102 ? 51.678 28.598 -10.531 1.00 41.94 102 HIS A N 1
ATOM 806 C CA . HIS A 1 102 ? 52.784 28.128 -11.397 1.00 41.94 102 HIS A CA 1
ATOM 807 C C . HIS A 1 102 ? 52.266 27.579 -12.756 1.00 41.94 102 HIS A C 1
ATOM 809 O O . HIS A 1 102 ? 51.997 26.398 -12.934 1.00 41.94 102 HIS A O 1
ATOM 815 N N . GLN A 1 103 ? 52.180 28.480 -13.742 1.00 42.38 103 GLN A N 1
ATOM 816 C CA . GLN A 1 103 ? 52.642 28.312 -15.135 1.00 42.38 103 GLN A CA 1
ATOM 817 C C . GLN A 1 103 ? 52.245 27.028 -15.919 1.00 42.38 103 GLN A C 1
ATOM 819 O O . GLN A 1 103 ? 53.022 26.082 -16.042 1.00 42.38 103 GLN A O 1
ATOM 824 N N . ILE A 1 104 ? 51.090 27.051 -16.602 1.00 42.34 104 ILE A N 1
ATOM 825 C CA . ILE A 1 104 ? 50.753 26.089 -17.671 1.00 42.34 104 ILE A CA 1
ATOM 826 C C . ILE A 1 104 ? 51.494 26.487 -18.965 1.00 42.34 104 ILE A C 1
ATOM 828 O O . ILE A 1 104 ? 51.249 27.550 -19.534 1.00 42.34 104 ILE A O 1
ATOM 832 N N . ARG A 1 105 ? 52.416 25.634 -19.436 1.00 38.56 105 ARG A N 1
ATOM 833 C CA . ARG A 1 105 ? 53.035 25.728 -20.778 1.00 38.56 105 ARG A CA 1
ATOM 834 C C . ARG A 1 105 ? 51.993 25.390 -21.861 1.00 38.56 105 ARG A C 1
ATOM 836 O O . ARG A 1 105 ? 51.176 24.500 -21.627 1.00 38.56 105 ARG A O 1
ATOM 843 N N . PRO A 1 106 ? 52.021 26.025 -23.049 1.00 50.09 106 PRO A N 1
ATOM 844 C CA . PRO A 1 106 ? 51.017 25.779 -24.074 1.00 50.09 106 PRO A CA 1
ATOM 845 C C . PRO A 1 106 ? 51.369 24.571 -24.953 1.00 50.09 106 PRO A C 1
ATOM 847 O O . PRO A 1 106 ? 52.526 24.374 -25.318 1.00 50.09 106 PRO A O 1
ATOM 850 N N . GLY A 1 107 ? 50.323 23.848 -25.359 1.00 39.06 107 GLY A N 1
ATOM 851 C CA . GLY A 1 107 ? 50.202 23.278 -26.702 1.00 39.06 107 GLY A CA 1
ATOM 852 C C . GLY A 1 107 ? 50.810 21.896 -26.937 1.00 39.06 107 GLY A C 1
ATOM 853 O O . GLY A 1 107 ? 51.997 21.772 -27.214 1.00 39.06 107 GLY A O 1
ATOM 854 N N . TYR A 1 108 ? 49.953 20.875 -26.994 1.00 37.75 108 TYR A N 1
ATOM 855 C CA . TYR A 1 108 ? 50.135 19.811 -27.981 1.00 37.75 108 TYR A CA 1
ATOM 856 C C . TYR A 1 108 ? 49.319 20.199 -29.213 1.00 37.75 108 TYR A C 1
ATOM 858 O O . TYR A 1 108 ? 48.103 20.367 -29.133 1.00 37.75 108 TYR A O 1
ATOM 866 N N . GLN A 1 109 ? 50.013 20.391 -30.328 1.00 45.66 109 GLN A N 1
ATOM 867 C CA . GLN A 1 109 ? 49.438 20.597 -31.647 1.00 45.66 109 GLN A CA 1
ATOM 868 C C . GLN A 1 109 ? 49.738 19.340 -32.473 1.00 45.66 109 GLN A C 1
ATOM 870 O O . GLN A 1 109 ? 50.898 18.943 -32.526 1.00 45.66 109 GLN A O 1
ATOM 875 N N . LEU A 1 110 ? 48.657 18.752 -33.009 1.00 40.81 110 LEU A N 1
ATOM 876 C CA . LEU A 1 110 ? 48.510 17.767 -34.103 1.00 40.81 110 LEU A CA 1
ATOM 877 C C . LEU A 1 110 ? 49.664 16.790 -34.384 1.00 40.81 110 LEU A C 1
ATOM 879 O O . LEU A 1 110 ? 50.697 17.223 -34.937 1.00 40.81 110 LEU A O 1
#

Secondary structure (DSSP, 8-state):
--GGGEEEEEEEE-HHHHHHTT--THHHHHHTTTS-TT--EEEEEEEE--HHHHHHHHTHHHHHHHHHHHHGGGGS--------SS-TTPPP---PPP------------

Sequence (110 aa):
MTEEKLLHEEVHTNWEEAQRLGVSGDLADELRPFLPPGVDVTFIGSRPRTKEVLQRRMYQADIQKWLSEEDDSEDLPPSTTVTSSEDPLAPPLIQQPDGDNHQIRPGYQL

Foldseek 3Di:
DDPVFKDKDKDKDALVVCVVVVQDDPSNVVCCVVHPHPDIHIDIDMDGDDPVVVVCVVCVVVVVVVVVVVVVPPPDDPPDDDDDDDDPPDDDDDDDPDDDDDDDDDDDDD